Protein AF-A0A6N0HT43-F1 (afdb_monomer_lite)

Secondary structure (DSSP, 8-state):
--EEEEEEEE-SS---GGGSEEESSSSS-TTS-TTSEEESEEEEEEEEEEEEEEE-SSS-EEEEEEEEEEEEEEE-SS--TT---EEEEEEEEEEEEEETTTEEEEEEEEEE-SS--TTTSS-PPEEEEEEEE--

Organism: NCBI:txid2738883

InterPro domains:
  IPR005565 Haemolysin activator HlyB, C-terminal [PF03865] (12-97)
  IPR051544 Two-partner secretion system outer membrane transporter [PTHR34597] (12-135)

Structure (mmCIF, N/CA/C/O backbone):
data_AF-A0A6N0HT43-F1
#
_entry.id   AF-A0A6N0HT43-F1
#
loop_
_atom_site.group_PDB
_atom_site.id
_atom_site.type_symbol
_atom_site.label_atom_id
_atom_site.label_alt_id
_atom_site.label_comp_id
_atom_site.label_asym_id
_atom_site.label_entity_id
_atom_site.label_seq_id
_atom_site.pdbx_PDB_ins_code
_atom_site.Cartn_x
_atom_site.Cartn_y
_atom_site.Cartn_z
_atom_site.occupancy
_atom_site.B_iso_or_equiv
_atom_site.auth_seq_id
_atom_site.auth_comp_id
_atom_site.auth_asym_id
_atom_site.auth_atom_id
_atom_site.pdbx_PDB_model_num
ATOM 1 N N . MET A 1 1 ? 4.963 3.384 13.780 1.00 50.78 1 MET A N 1
ATOM 2 C CA . MET A 1 1 ? 6.324 3.222 13.221 1.00 50.78 1 MET A CA 1
ATOM 3 C C . MET A 1 1 ? 6.190 2.985 11.724 1.00 50.78 1 MET A C 1
ATOM 5 O O . MET A 1 1 ? 5.384 2.125 11.373 1.00 50.78 1 MET A O 1
ATOM 9 N N . PRO A 1 2 ? 6.890 3.752 10.870 1.00 55.81 2 PRO A N 1
ATOM 10 C CA . PRO A 1 2 ? 6.935 3.492 9.432 1.00 55.81 2 PRO A CA 1
ATOM 11 C C . PRO A 1 2 ? 7.608 2.140 9.159 1.00 55.81 2 PRO A C 1
ATOM 13 O O . PRO A 1 2 ? 8.489 1.724 9.914 1.00 55.81 2 PRO A O 1
ATOM 16 N N . LYS A 1 3 ? 7.165 1.439 8.114 1.00 64.38 3 LYS A N 1
ATOM 17 C CA . LYS A 1 3 ? 7.758 0.182 7.646 1.00 64.38 3 LYS A CA 1
ATOM 18 C C . LYS A 1 3 ? 8.360 0.393 6.261 1.00 64.38 3 LYS A C 1
ATOM 20 O O . LYS A 1 3 ? 7.730 1.004 5.402 1.00 64.38 3 LYS A O 1
ATOM 25 N N . THR A 1 4 ? 9.546 -0.163 6.043 1.00 64.44 4 THR A N 1
ATOM 26 C CA . THR A 1 4 ? 10.238 -0.129 4.750 1.00 64.44 4 THR A CA 1
ATOM 27 C C . THR A 1 4 ? 10.479 -1.559 4.292 1.00 64.44 4 THR A C 1
ATOM 29 O O . THR A 1 4 ? 11.065 -2.342 5.036 1.00 64.44 4 THR A O 1
ATOM 32 N N . ASN A 1 5 ? 10.021 -1.904 3.088 1.00 66.25 5 ASN A N 1
ATOM 33 C CA . ASN A 1 5 ? 10.229 -3.220 2.478 1.00 66.25 5 ASN A CA 1
ATOM 34 C C . ASN A 1 5 ? 11.068 -3.070 1.205 1.00 66.25 5 ASN A C 1
ATOM 36 O O . ASN A 1 5 ? 10.863 -2.133 0.432 1.00 66.25 5 ASN A O 1
ATOM 40 N N . PHE A 1 6 ? 11.992 -4.003 0.981 1.00 59.47 6 PHE A N 1
ATOM 41 C CA . PHE A 1 6 ? 12.927 -3.983 -0.142 1.00 59.47 6 PHE A CA 1
ATOM 42 C C . PHE A 1 6 ? 12.995 -5.361 -0.798 1.00 59.47 6 PHE A C 1
ATOM 44 O O . PHE A 1 6 ? 13.070 -6.371 -0.095 1.00 59.47 6 PHE A O 1
ATOM 51 N N . ARG A 1 7 ? 12.981 -5.407 -2.134 1.00 58.12 7 ARG A N 1
ATOM 52 C CA . ARG A 1 7 ? 13.179 -6.637 -2.910 1.00 58.12 7 ARG A CA 1
ATOM 53 C C . ARG A 1 7 ? 14.204 -6.380 -4.012 1.00 58.12 7 ARG A C 1
ATOM 55 O O . ARG A 1 7 ? 14.080 -5.417 -4.763 1.00 58.12 7 ARG A O 1
ATOM 62 N N . LYS A 1 8 ? 15.199 -7.262 -4.104 1.00 59.97 8 LYS A N 1
ATOM 63 C CA . LYS A 1 8 ? 16.231 -7.272 -5.146 1.00 59.97 8 LYS A CA 1
ATOM 64 C C . LYS A 1 8 ? 16.332 -8.685 -5.702 1.00 59.97 8 LYS A C 1
ATOM 66 O O . LYS A 1 8 ? 16.423 -9.617 -4.906 1.00 59.97 8 LYS A O 1
ATOM 71 N N . ASN A 1 9 ? 16.341 -8.828 -7.025 1.00 56.91 9 ASN A N 1
ATOM 72 C CA . ASN A 1 9 ? 16.740 -10.078 -7.666 1.00 56.91 9 ASN A CA 1
ATOM 73 C C . ASN A 1 9 ? 17.917 -9.846 -8.622 1.00 56.91 9 ASN A C 1
ATOM 75 O O . ASN A 1 9 ? 17.975 -8.825 -9.303 1.00 56.91 9 ASN A O 1
ATOM 79 N N . SER A 1 10 ? 18.883 -10.761 -8.605 1.00 47.91 10 SER A N 1
ATOM 80 C CA . SER A 1 10 ? 20.118 -10.700 -9.389 1.00 47.91 10 SER A CA 1
ATOM 81 C C . SER A 1 10 ? 20.678 -12.114 -9.491 1.00 47.91 10 SER A C 1
ATOM 83 O O . SER A 1 10 ? 21.570 -12.469 -8.719 1.00 47.91 10 SER A O 1
ATOM 85 N N . ASP A 1 11 ? 20.148 -12.918 -10.408 1.00 52.06 11 ASP A N 1
ATOM 86 C CA . ASP A 1 11 ? 20.687 -14.251 -10.671 1.00 52.06 11 ASP A CA 1
ATOM 87 C C . ASP A 1 11 ? 21.459 -14.300 -11.995 1.00 52.06 11 ASP A C 1
ATOM 89 O O . ASP A 1 11 ? 21.249 -13.494 -12.896 1.00 52.06 11 ASP A O 1
ATOM 93 N N . SER A 1 12 ? 22.422 -15.213 -12.083 1.00 46.22 12 SER A N 1
ATOM 94 C CA . SER A 1 12 ? 23.465 -15.237 -13.127 1.00 46.22 12 SER A CA 1
ATOM 95 C C . SER A 1 12 ? 23.233 -16.278 -14.232 1.00 46.22 12 SER A C 1
ATOM 97 O O . SER A 1 12 ? 24.106 -16.487 -15.078 1.00 46.22 12 SER A O 1
ATOM 99 N N . ARG A 1 13 ? 22.059 -16.918 -14.241 1.00 44.59 13 ARG A N 1
ATOM 100 C CA . ARG A 1 13 ? 21.600 -17.913 -15.225 1.00 44.59 13 ARG A CA 1
ATOM 101 C C . ARG A 1 13 ? 20.311 -17.412 -15.881 1.00 44.59 13 ARG A C 1
ATOM 103 O O . ARG A 1 13 ? 19.610 -16.638 -15.242 1.00 44.59 13 ARG A O 1
ATOM 110 N N . ASP A 1 14 ? 20.012 -17.851 -17.108 1.00 43.22 14 ASP A N 1
ATOM 111 C CA . ASP A 1 14 ? 18.692 -17.627 -17.725 1.00 43.22 14 ASP A CA 1
ATOM 112 C C . ASP A 1 14 ? 17.619 -18.109 -16.746 1.00 43.22 14 ASP A C 1
ATOM 114 O O . ASP A 1 14 ? 17.517 -19.305 -16.454 1.00 43.22 14 ASP A O 1
ATOM 118 N N . LEU A 1 15 ? 16.894 -17.153 -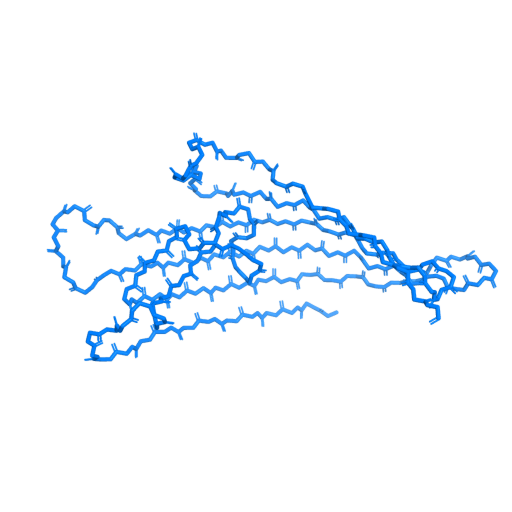16.170 1.00 45.06 15 LEU A N 1
ATOM 119 C CA . LEU A 1 15 ? 15.905 -17.412 -15.141 1.00 45.06 15 LEU A CA 1
ATOM 120 C C . L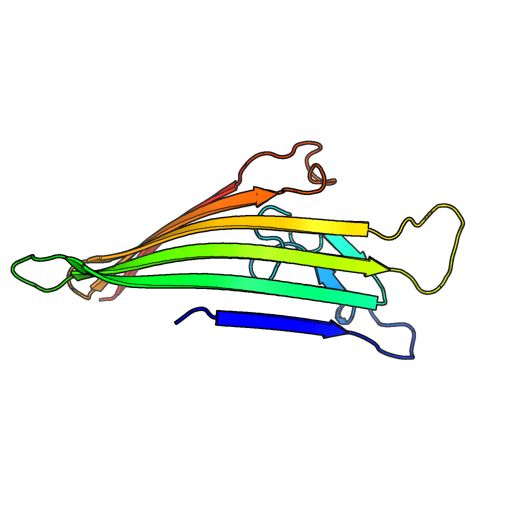EU A 1 15 ? 14.672 -18.025 -15.808 1.00 45.06 15 LEU A C 1
ATOM 122 O O . LEU A 1 15 ? 14.122 -17.476 -16.764 1.00 45.06 15 LEU A O 1
ATOM 126 N N . LEU A 1 16 ? 14.214 -19.172 -15.303 1.00 43.47 16 LEU A N 1
ATOM 127 C CA . LEU A 1 16 ? 12.904 -19.699 -15.688 1.00 43.47 16 LEU A CA 1
ATOM 128 C C . LEU A 1 16 ? 11.829 -18.700 -15.214 1.00 43.47 16 LEU A C 1
ATOM 130 O O . LEU A 1 16 ? 11.994 -18.055 -14.181 1.00 43.47 16 LEU A O 1
ATOM 134 N N . ALA A 1 17 ? 10.702 -18.600 -15.929 1.00 47.19 17 ALA A N 1
ATOM 135 C CA . ALA A 1 17 ? 9.614 -17.638 -15.667 1.00 47.19 17 ALA A CA 1
ATOM 136 C C . ALA A 1 17 ? 9.198 -17.410 -14.183 1.00 47.19 17 ALA A C 1
ATOM 138 O O . ALA A 1 17 ? 8.808 -16.287 -13.862 1.00 47.19 17 ALA A O 1
ATOM 139 N N . PRO A 1 18 ? 9.280 -18.390 -13.252 1.00 39.06 18 PRO A N 1
ATOM 140 C CA . PRO A 1 18 ? 8.988 -18.172 -11.827 1.00 39.06 18 PRO A CA 1
ATOM 141 C C . PRO A 1 18 ? 9.996 -17.293 -11.064 1.00 39.06 18 PRO A C 1
ATOM 143 O O . PRO A 1 18 ? 9.699 -16.855 -9.953 1.00 39.06 18 PRO A O 1
ATOM 146 N N . GLU A 1 19 ? 11.189 -17.066 -11.613 1.00 41.84 19 GLU A N 1
ATOM 147 C CA . GLU A 1 19 ? 12.286 -16.346 -10.953 1.00 41.84 19 GLU A CA 1
ATOM 148 C C . GLU A 1 19 ? 12.427 -14.901 -11.447 1.00 41.84 19 GLU A C 1
ATOM 150 O O . GLU A 1 19 ? 13.205 -14.126 -10.892 1.00 41.84 19 GLU A O 1
ATOM 155 N N . LEU A 1 20 ? 11.645 -14.499 -12.448 1.00 51.31 20 LEU A N 1
ATOM 156 C CA . LEU A 1 20 ? 11.665 -13.137 -12.965 1.00 51.31 20 LEU A CA 1
ATOM 157 C C . LEU A 1 20 ? 11.161 -12.138 -11.919 1.00 51.31 20 LEU A C 1
ATOM 159 O O . LEU A 1 20 ? 10.277 -12.418 -11.097 1.00 51.31 20 LEU A O 1
ATOM 163 N N . PHE A 1 21 ? 11.742 -10.940 -11.932 1.00 52.97 21 PHE A N 1
ATOM 164 C CA . PHE A 1 21 ? 11.282 -9.873 -11.061 1.00 52.97 21 PHE A CA 1
ATOM 165 C C . PHE A 1 21 ? 10.000 -9.276 -11.643 1.00 52.97 21 PHE A C 1
ATOM 167 O O . PHE A 1 21 ? 10.046 -8.529 -12.614 1.00 52.97 21 PHE A O 1
ATOM 174 N N . GLY A 1 22 ? 8.864 -9.620 -11.036 1.00 55.91 22 GLY A N 1
ATOM 175 C CA . GLY A 1 22 ? 7.570 -9.005 -11.318 1.00 55.91 22 GLY A CA 1
ATOM 176 C C . GLY A 1 22 ? 7.319 -7.787 -10.428 1.00 55.91 22 GLY A C 1
ATOM 177 O O . GLY A 1 22 ? 7.369 -7.901 -9.196 1.00 55.91 22 GLY A O 1
ATOM 178 N N . TYR A 1 23 ? 7.023 -6.643 -11.038 1.00 56.38 23 TYR A N 1
ATOM 179 C CA . TYR A 1 23 ? 6.467 -5.462 -10.379 1.00 56.38 23 TYR A CA 1
ATOM 180 C C . TYR A 1 23 ? 5.017 -5.265 -10.841 1.00 56.38 23 TYR A C 1
ATOM 182 O O . TYR A 1 23 ? 4.748 -5.300 -12.038 1.00 56.38 23 TYR A O 1
ATOM 190 N N . GLY A 1 24 ? 4.097 -5.082 -9.891 1.00 56.78 24 GLY A N 1
ATOM 191 C CA . GLY A 1 24 ? 2.650 -5.074 -10.112 1.00 56.78 24 GLY A CA 1
ATOM 192 C C . GLY A 1 24 ? 1.927 -6.077 -9.200 1.00 56.78 24 GLY A C 1
ATOM 193 O O . GLY A 1 24 ? 2.408 -7.197 -8.994 1.00 56.78 24 GLY A O 1
ATOM 194 N N . GLY A 1 25 ? 0.790 -5.681 -8.617 1.00 63.72 25 GLY A N 1
ATOM 195 C CA . GLY A 1 25 ? 0.001 -6.489 -7.672 1.00 63.72 25 GLY A CA 1
ATOM 196 C C . GLY A 1 25 ? 0.222 -6.169 -6.180 1.00 63.72 25 GLY A C 1
ATOM 197 O O . GLY A 1 25 ? 0.761 -5.131 -5.811 1.00 63.72 25 GLY A O 1
ATOM 198 N N . GLU A 1 26 ? -0.220 -7.058 -5.275 1.00 62.66 26 GLU A N 1
ATOM 199 C CA . GLU A 1 26 ? -0.346 -6.778 -3.822 1.00 62.66 26 GLU A CA 1
ATOM 200 C C . GLU A 1 26 ? 0.978 -6.378 -3.131 1.00 62.66 26 GLU A C 1
ATOM 202 O O . GLU A 1 26 ? 1.003 -5.583 -2.185 1.00 62.66 26 GLU A O 1
ATOM 207 N N . ALA A 1 27 ? 2.104 -6.925 -3.598 1.00 62.09 27 ALA A N 1
ATOM 208 C CA . ALA A 1 27 ? 3.405 -6.725 -2.967 1.00 62.09 27 ALA A CA 1
ATOM 209 C C . ALA A 1 27 ? 4.045 -5.368 -3.312 1.00 62.09 27 ALA A C 1
ATOM 211 O O . ALA A 1 27 ? 4.541 -4.691 -2.407 1.00 62.09 27 ALA A O 1
ATOM 212 N N . PHE A 1 28 ? 4.030 -4.972 -4.585 1.00 60.75 28 PHE A N 1
ATOM 213 C CA . PHE A 1 28 ? 4.598 -3.730 -5.124 1.00 60.75 28 PHE A CA 1
ATOM 214 C C . PHE A 1 28 ? 3.818 -3.360 -6.383 1.00 60.75 28 PHE A C 1
ATOM 216 O O . PHE A 1 28 ? 3.487 -4.261 -7.149 1.00 60.75 28 PHE A O 1
ATOM 223 N N . GLY A 1 29 ? 3.553 -2.074 -6.613 1.00 61.97 29 GLY A N 1
ATOM 224 C CA . GLY A 1 29 ? 2.763 -1.661 -7.767 1.00 61.97 29 GLY A CA 1
ATOM 225 C C . GLY A 1 29 ? 1.299 -2.070 -7.631 1.00 61.97 29 GLY A C 1
ATOM 226 O O . GLY A 1 29 ? 0.729 -2.619 -8.564 1.00 61.97 29 GLY A O 1
ATOM 227 N N . ARG A 1 30 ? 0.676 -1.821 -6.471 1.00 72.50 30 ARG A N 1
ATOM 228 C CA . ARG A 1 30 ? -0.729 -2.200 -6.203 1.00 72.50 30 ARG A CA 1
ATOM 229 C C . ARG A 1 30 ? -1.751 -1.510 -7.109 1.00 72.50 30 ARG A C 1
ATOM 231 O O . ARG A 1 30 ? -2.869 -1.993 -7.234 1.00 72.50 30 ARG A O 1
ATOM 238 N N . GLY A 1 31 ? -1.361 -0.399 -7.730 1.00 60.34 31 GLY A N 1
ATOM 239 C CA . GLY A 1 31 ? -2.130 0.259 -8.788 1.00 60.34 31 GLY A CA 1
ATOM 240 C C . GLY A 1 31 ? -2.000 -0.394 -10.171 1.00 60.34 31 GLY A C 1
ATOM 241 O O . GLY A 1 31 ? -2.712 0.021 -11.072 1.00 60.34 31 GLY A O 1
ATOM 242 N N . TYR A 1 32 ? -1.131 -1.396 -10.342 1.00 56.78 32 TYR A N 1
ATOM 243 C CA . TYR A 1 32 ? -0.860 -2.087 -11.610 1.00 56.78 32 TYR A CA 1
ATOM 244 C C . TYR A 1 32 ? -1.289 -3.558 -11.549 1.00 56.78 32 TYR A C 1
ATOM 246 O O . TYR A 1 32 ? -1.448 -4.119 -10.455 1.00 56.78 32 TYR A O 1
ATOM 254 N N . ASP A 1 33 ? -1.467 -4.196 -12.708 1.00 60.31 33 ASP A N 1
ATOM 255 C CA . ASP A 1 33 ? -1.768 -5.624 -12.760 1.00 60.31 33 ASP A CA 1
ATOM 256 C C . ASP A 1 33 ? -0.580 -6.480 -12.303 1.00 60.31 33 ASP A C 1
ATOM 258 O O . ASP A 1 33 ? 0.577 -6.055 -12.378 1.00 60.31 33 ASP A O 1
ATOM 262 N N . PRO A 1 34 ? -0.828 -7.690 -11.768 1.00 59.16 34 PRO A N 1
ATOM 263 C CA . PRO A 1 34 ? 0.249 -8.608 -11.428 1.00 59.16 34 PRO A CA 1
ATOM 264 C C . PRO A 1 34 ? 1.169 -8.838 -12.632 1.00 59.16 34 PRO A C 1
ATOM 266 O O . PRO A 1 34 ? 0.703 -9.255 -13.689 1.00 59.16 34 PRO A O 1
ATOM 269 N N . SER A 1 35 ? 2.474 -8.618 -12.440 1.00 56.81 35 SER A N 1
ATOM 270 C CA . SER A 1 35 ? 3.500 -8.757 -13.487 1.00 56.81 35 SER A CA 1
ATOM 271 C C . SER A 1 35 ? 3.414 -7.728 -14.626 1.00 56.81 35 SER A C 1
ATOM 273 O O . SER A 1 35 ? 3.805 -8.036 -15.747 1.00 56.81 35 SER A O 1
ATOM 275 N N . GLU A 1 36 ? 2.956 -6.505 -14.341 1.00 57.69 36 GLU A N 1
ATOM 276 C CA . GLU A 1 36 ? 2.980 -5.375 -15.285 1.00 57.69 36 GLU A CA 1
ATOM 277 C C . GLU A 1 36 ? 4.383 -5.101 -15.853 1.00 57.69 36 GLU A C 1
ATOM 279 O O . GLU A 1 36 ? 4.559 -4.888 -17.049 1.00 57.69 36 GLU A O 1
ATOM 284 N N . ALA A 1 37 ? 5.397 -5.139 -14.987 1.00 59.50 37 ALA A N 1
ATOM 285 C CA . ALA A 1 37 ? 6.801 -5.107 -15.373 1.00 59.50 37 ALA A CA 1
ATOM 286 C C . ALA A 1 37 ? 7.449 -6.440 -15.028 1.00 59.50 37 ALA A C 1
ATOM 288 O O . ALA A 1 37 ? 7.434 -6.857 -13.866 1.00 59.50 37 ALA A O 1
ATOM 289 N N . VAL A 1 38 ? 8.075 -7.066 -16.020 1.00 64.38 38 VAL A N 1
ATOM 290 C CA . VAL A 1 38 ? 8.843 -8.298 -15.855 1.00 64.38 38 VAL A CA 1
ATOM 291 C C . VAL A 1 38 ? 10.217 -8.097 -16.474 1.00 64.38 38 VAL A C 1
ATOM 293 O O . VAL A 1 38 ? 10.325 -7.676 -17.620 1.00 64.38 38 VAL A O 1
ATOM 296 N N . GLY A 1 39 ? 11.267 -8.397 -15.714 1.00 61.12 39 GLY A N 1
ATOM 297 C CA . GLY A 1 39 ? 12.639 -8.374 -16.213 1.00 61.12 39 GLY A CA 1
ATOM 298 C C . GLY A 1 39 ? 13.531 -9.393 -15.510 1.00 61.12 39 GLY A C 1
ATOM 299 O O . GLY A 1 39 ? 13.220 -9.860 -14.407 1.00 61.12 39 GLY A O 1
ATOM 300 N N . ASP A 1 40 ? 14.659 -9.707 -16.150 1.00 64.94 40 ASP A N 1
ATOM 301 C CA . ASP A 1 40 ? 15.706 -10.594 -15.616 1.00 64.94 40 ASP A CA 1
ATOM 302 C C . ASP A 1 40 ? 16.313 -10.032 -14.326 1.00 64.94 40 ASP A C 1
ATOM 304 O O . ASP A 1 40 ? 16.712 -10.755 -13.406 1.00 64.94 40 ASP A O 1
ATOM 308 N N . HIS A 1 41 ? 16.376 -8.704 -14.250 1.00 67.88 41 HIS A N 1
ATOM 309 C CA . HIS A 1 41 ? 16.866 -7.972 -13.104 1.00 67.88 41 HIS A CA 1
ATOM 310 C C . HIS A 1 41 ? 15.870 -6.897 -12.701 1.00 67.88 41 HIS A C 1
ATOM 312 O O . HIS A 1 41 ? 15.225 -6.249 -13.527 1.00 67.88 41 HIS A O 1
ATOM 318 N N . GLY A 1 42 ? 15.759 -6.693 -11.394 1.00 69.12 42 GLY A N 1
ATOM 319 C CA . GLY A 1 42 ? 14.863 -5.682 -10.881 1.00 69.12 42 GLY A CA 1
ATOM 320 C C . GLY A 1 42 ? 15.108 -5.338 -9.428 1.00 69.12 42 GLY A C 1
ATOM 321 O O . GLY A 1 42 ? 15.621 -6.129 -8.622 1.00 69.12 42 GLY A O 1
ATOM 322 N N . LEU A 1 43 ? 14.733 -4.109 -9.107 1.00 72.00 43 LEU A N 1
ATOM 323 C CA . LEU A 1 43 ? 14.794 -3.551 -7.773 1.00 72.00 43 LEU A CA 1
ATOM 324 C C . LEU A 1 43 ? 13.476 -2.863 -7.465 1.00 72.00 43 LEU A C 1
ATOM 326 O O . LEU A 1 43 ? 13.054 -2.025 -8.251 1.00 72.00 43 LEU A O 1
ATOM 330 N N . ALA A 1 44 ? 12.877 -3.141 -6.306 1.00 73.88 44 ALA A N 1
ATOM 331 C CA . ALA A 1 44 ? 11.786 -2.322 -5.788 1.00 73.88 44 ALA A CA 1
ATOM 332 C C . ALA A 1 44 ? 11.970 -1.964 -4.320 1.00 73.88 44 ALA A C 1
ATOM 334 O O . ALA A 1 44 ? 12.467 -2.745 -3.499 1.00 73.88 44 ALA A O 1
ATOM 335 N N . ALA A 1 45 ? 11.501 -0.766 -4.000 1.00 73.12 45 ALA A N 1
ATOM 336 C CA . ALA A 1 45 ? 11.424 -0.235 -2.659 1.00 73.12 45 ALA A CA 1
ATOM 337 C C . ALA A 1 45 ? 9.993 0.224 -2.382 1.00 73.12 45 ALA A C 1
ATOM 339 O O . ALA A 1 45 ? 9.337 0.812 -3.238 1.00 73.12 45 ALA A O 1
ATOM 340 N N . LYS A 1 46 ? 9.526 -0.031 -1.159 1.00 79.69 46 LYS A N 1
ATOM 341 C CA . LYS A 1 46 ? 8.232 0.440 -0.668 1.00 79.69 46 LYS A CA 1
ATOM 342 C C . LYS A 1 46 ? 8.394 1.082 0.694 1.00 79.69 46 LYS A C 1
ATOM 344 O O . LYS A 1 46 ? 8.973 0.482 1.605 1.00 79.69 46 LYS A O 1
ATOM 349 N N . LEU A 1 47 ? 7.821 2.268 0.832 1.00 81.69 47 LEU A N 1
ATOM 350 C CA . LEU A 1 47 ? 7.683 2.974 2.091 1.00 81.69 47 LEU A CA 1
ATOM 351 C C . LEU A 1 47 ? 6.210 2.969 2.496 1.00 81.69 47 LEU A C 1
ATOM 353 O O . LEU A 1 47 ? 5.353 3.407 1.735 1.00 81.69 47 LEU A O 1
ATOM 357 N N . GLU A 1 48 ? 5.921 2.492 3.703 1.00 86.00 48 GLU A N 1
ATOM 358 C CA . GLU A 1 48 ? 4.573 2.464 4.266 1.00 86.00 48 GLU A CA 1
ATOM 359 C C . GLU A 1 48 ? 4.545 3.220 5.595 1.00 86.00 48 GLU A C 1
ATOM 361 O O . GLU A 1 48 ? 5.288 2.918 6.538 1.00 86.00 48 GLU A O 1
ATOM 366 N N . LEU A 1 49 ? 3.644 4.191 5.689 1.00 88.44 49 LEU A N 1
ATOM 367 C CA . LEU A 1 49 ? 3.313 4.869 6.928 1.00 88.44 49 LEU A CA 1
ATOM 368 C C . LEU A 1 49 ? 2.004 4.310 7.471 1.00 88.44 49 LEU A C 1
ATOM 370 O O . LEU A 1 49 ? 1.012 4.212 6.755 1.00 88.44 49 LEU A O 1
ATOM 374 N N . ARG A 1 50 ? 1.995 3.986 8.764 1.00 91.94 50 ARG A N 1
ATOM 375 C CA . ARG A 1 50 ? 0.835 3.401 9.431 1.00 91.94 50 ARG A CA 1
ATOM 376 C C . ARG A 1 50 ? 0.561 4.064 10.769 1.00 91.94 50 ARG A C 1
ATOM 378 O O . ARG A 1 50 ? 1.452 4.154 11.620 1.00 91.94 50 ARG A O 1
ATOM 385 N N . TYR A 1 51 ? -0.692 4.448 10.957 1.00 91.19 51 TYR A N 1
ATOM 386 C CA . TYR A 1 51 ? -1.242 4.990 12.186 1.00 91.19 51 TYR A CA 1
ATOM 387 C C . TYR A 1 51 ? -2.370 4.086 12.682 1.00 91.19 51 TYR A C 1
ATOM 389 O O . TYR A 1 51 ? -3.357 3.874 11.983 1.00 91.19 51 TYR A O 1
ATOM 397 N N . SER A 1 52 ? -2.215 3.548 13.888 1.00 92.38 52 SER A N 1
ATOM 398 C CA . SER A 1 52 ? -3.202 2.675 14.524 1.00 92.38 52 SER A CA 1
ATOM 399 C C . SER A 1 52 ? -3.651 3.301 15.832 1.00 92.38 52 SER A C 1
ATOM 401 O O . SER A 1 52 ? -2.814 3.746 16.617 1.00 92.38 52 SER A O 1
ATOM 403 N N . ASN A 1 53 ? -4.958 3.332 16.061 1.00 91.75 53 ASN A N 1
ATOM 404 C CA . ASN A 1 53 ? -5.552 3.854 17.286 1.00 91.75 53 ASN A CA 1
ATOM 405 C C . ASN A 1 53 ? -6.915 3.173 17.521 1.00 91.75 53 ASN A C 1
ATOM 407 O O . ASN A 1 53 ? -7.333 2.318 16.738 1.00 91.75 53 ASN A O 1
ATOM 411 N N . HIS A 1 54 ? -7.599 3.515 18.606 1.00 90.94 54 HIS A N 1
ATOM 412 C CA . HIS A 1 54 ? -8.904 2.975 18.961 1.00 90.94 54 HIS A CA 1
ATOM 413 C C . HIS A 1 54 ? -9.969 4.066 18.894 1.00 90.94 54 HIS A C 1
ATOM 415 O O . HIS A 1 54 ? -9.731 5.208 19.288 1.00 90.94 54 HIS A O 1
ATOM 421 N N . LEU A 1 55 ? -11.152 3.718 18.392 1.00 85.69 55 LEU A N 1
ATOM 422 C CA . LEU A 1 55 ? -12.310 4.601 18.454 1.00 85.69 55 LEU A CA 1
ATOM 423 C C . LEU A 1 55 ? -12.860 4.626 19.892 1.00 85.69 55 LEU A C 1
ATOM 425 O O . LEU A 1 55 ? -12.927 3.566 20.527 1.00 85.69 55 LEU A O 1
ATOM 429 N N . PRO A 1 56 ? -13.261 5.802 20.411 1.00 80.19 56 PRO A N 1
ATOM 430 C CA . PRO A 1 56 ? -13.711 5.977 21.792 1.00 80.19 56 PRO A CA 1
ATOM 431 C C . PRO A 1 56 ? -15.171 5.523 21.983 1.00 80.19 56 PRO A C 1
ATOM 433 O O . PRO A 1 56 ? -16.034 6.301 22.380 1.00 80.19 56 PRO A O 1
ATOM 436 N N . PHE A 1 57 ? -15.462 4.259 21.676 1.00 81.38 57 PHE A N 1
ATOM 437 C CA . PHE A 1 57 ? -16.760 3.629 21.929 1.00 81.38 57 PHE A CA 1
ATOM 438 C C . PHE A 1 57 ? -16.749 2.820 23.235 1.00 81.38 57 PHE A C 1
ATOM 440 O O . PHE A 1 57 ? -15.698 2.600 23.834 1.00 81.38 57 PHE A O 1
ATOM 447 N N . SER A 1 58 ? -17.924 2.340 23.664 1.00 78.88 58 SER A N 1
ATOM 448 C CA . SER A 1 58 ? -18.080 1.475 24.849 1.00 78.88 58 SER A CA 1
ATOM 449 C C . SER A 1 58 ? -17.213 0.212 24.795 1.00 78.88 58 SER A C 1
ATOM 451 O O . SER A 1 58 ? -16.788 -0.297 25.828 1.00 78.88 58 SER A O 1
ATOM 453 N N . THR A 1 59 ? -16.911 -0.276 23.592 1.00 81.31 59 THR A N 1
ATOM 454 C CA . THR A 1 59 ? -15.870 -1.274 23.335 1.00 81.31 59 THR A CA 1
ATOM 455 C C . THR A 1 59 ? -14.805 -0.638 22.440 1.00 81.31 59 THR A C 1
ATOM 457 O O . THR A 1 59 ? -15.164 -0.158 21.362 1.00 81.31 59 THR A O 1
ATOM 460 N N . PRO A 1 60 ? -13.516 -0.630 22.829 1.00 82.94 60 PRO A N 1
ATOM 461 C CA . PRO A 1 60 ? -12.454 -0.054 22.009 1.00 82.94 60 PRO A CA 1
ATOM 462 C C . PRO A 1 60 ? -12.359 -0.777 20.662 1.00 82.94 60 PRO A C 1
ATOM 464 O O . PRO A 1 60 ? -11.985 -1.947 20.598 1.00 82.94 60 PRO A O 1
ATOM 467 N N . GLN A 1 61 ? -12.690 -0.082 19.575 1.00 88.62 61 GLN A N 1
ATOM 468 C CA . GLN A 1 61 ? -12.612 -0.634 18.222 1.00 88.62 61 GLN A CA 1
ATOM 469 C C . GLN A 1 61 ? -11.313 -0.166 17.565 1.00 88.62 61 GLN A C 1
ATOM 471 O O . GLN A 1 61 ? -11.150 1.041 17.360 1.00 88.62 61 GLN A O 1
ATOM 476 N N . PRO A 1 62 ? -10.357 -1.066 17.271 1.00 90.88 62 PRO A N 1
ATOM 477 C CA . PRO A 1 62 ? -9.134 -0.665 16.605 1.00 90.88 62 PRO A CA 1
ATOM 478 C C . PRO A 1 62 ? -9.420 -0.220 15.171 1.00 90.88 62 PRO A C 1
ATOM 480 O O . PRO A 1 62 ? -10.156 -0.869 14.424 1.00 90.88 62 PRO A O 1
ATOM 483 N N . TYR A 1 63 ? -8.769 0.866 14.779 1.00 92.81 63 TYR A N 1
ATOM 484 C CA . TYR A 1 63 ? -8.664 1.300 13.399 1.00 92.81 63 TYR A CA 1
ATOM 485 C C . TYR A 1 63 ? -7.201 1.505 13.027 1.00 92.81 63 TYR A C 1
ATOM 487 O O . TYR A 1 63 ? -6.334 1.746 13.869 1.00 92.81 63 TYR A O 1
ATOM 495 N N . THR A 1 64 ? -6.902 1.361 11.745 1.00 93.81 64 THR A N 1
ATOM 496 C CA . THR A 1 64 ? -5.571 1.578 11.194 1.00 93.81 64 THR A CA 1
ATOM 497 C C . THR A 1 64 ? -5.691 2.309 9.875 1.00 93.81 64 THR A C 1
ATOM 499 O O . THR A 1 64 ? -6.228 1.770 8.912 1.00 93.81 64 THR A O 1
ATOM 502 N N . LEU A 1 65 ? -5.167 3.525 9.843 1.00 92.44 65 LEU A N 1
ATOM 503 C CA . LEU A 1 65 ? -4.957 4.287 8.627 1.00 92.44 65 LEU A CA 1
ATOM 504 C C . LEU A 1 65 ? -3.530 4.029 8.146 1.00 92.44 65 LEU A C 1
ATOM 506 O O . LEU A 1 65 ? -2.589 4.043 8.943 1.00 92.44 65 LEU A O 1
ATOM 510 N N . TYR A 1 66 ? -3.356 3.786 6.858 1.00 90.88 66 TYR A N 1
ATOM 511 C CA . TYR A 1 66 ? -2.041 3.623 6.261 1.00 90.88 66 TYR A CA 1
ATOM 512 C C . TYR A 1 66 ? -1.977 4.286 4.894 1.00 90.88 66 TYR A C 1
ATOM 514 O O . TYR A 1 66 ? -2.980 4.431 4.203 1.00 90.88 66 TYR A O 1
ATOM 522 N N . GLY A 1 67 ? -0.779 4.707 4.525 1.00 89.81 67 GLY A N 1
ATOM 523 C CA . GLY A 1 67 ? -0.457 5.204 3.200 1.00 89.81 67 GLY A CA 1
ATOM 524 C C . GLY A 1 67 ? 0.883 4.635 2.780 1.00 89.81 67 GLY A C 1
ATOM 525 O O . GLY A 1 67 ? 1.747 4.389 3.626 1.00 89.81 67 GLY A O 1
ATOM 526 N N . TYR A 1 68 ? 1.052 4.390 1.492 1.00 84.94 68 TYR A N 1
ATOM 527 C CA . TYR A 1 68 ? 2.280 3.836 0.956 1.00 84.94 68 TYR A CA 1
ATOM 528 C C . TYR A 1 68 ? 2.652 4.485 -0.365 1.00 84.94 68 TYR A C 1
ATOM 530 O O . TYR A 1 68 ? 1.803 4.965 -1.111 1.00 84.94 68 TYR A O 1
ATOM 538 N N . VAL A 1 69 ? 3.949 4.463 -0.630 1.00 84.69 69 VAL A N 1
ATOM 539 C CA . VAL A 1 69 ? 4.536 4.770 -1.927 1.00 84.69 69 VAL A CA 1
ATOM 540 C C . VAL A 1 69 ? 5.526 3.663 -2.245 1.00 84.69 69 VAL A C 1
ATOM 542 O O . VAL A 1 69 ? 6.271 3.214 -1.367 1.00 84.69 69 VAL A O 1
ATOM 545 N N . ASP A 1 70 ? 5.527 3.193 -3.480 1.00 82.19 70 ASP A N 1
ATOM 546 C CA . 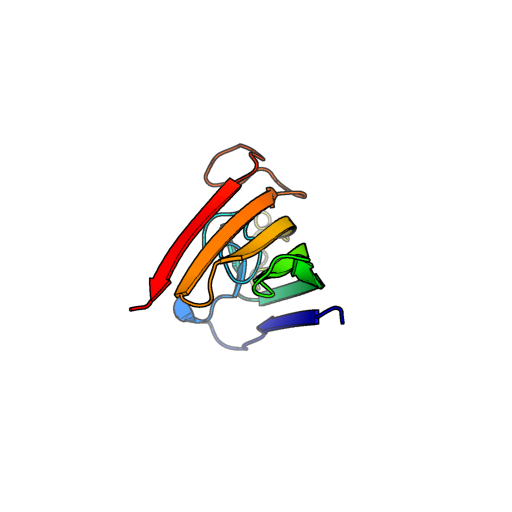ASP A 1 70 ? 6.501 2.225 -3.951 1.00 82.19 70 ASP A CA 1
ATOM 547 C C . ASP A 1 70 ? 6.988 2.559 -5.350 1.00 82.19 70 ASP A C 1
ATOM 549 O O . ASP A 1 70 ? 6.287 3.177 -6.144 1.00 82.19 70 ASP A O 1
ATOM 553 N N . ALA A 1 71 ? 8.229 2.174 -5.612 1.00 79.44 71 ALA A N 1
ATOM 554 C CA . ALA A 1 71 ? 8.874 2.336 -6.897 1.00 79.44 71 ALA A CA 1
ATOM 555 C C . ALA A 1 71 ? 9.690 1.087 -7.205 1.00 79.44 71 ALA A C 1
ATOM 557 O O . ALA A 1 71 ? 10.303 0.493 -6.310 1.00 79.44 71 ALA A O 1
ATOM 558 N N . GLY A 1 72 ? 9.702 0.702 -8.471 1.00 76.56 72 GLY A N 1
ATOM 559 C CA . GLY A 1 72 ? 10.460 -0.407 -9.005 1.00 76.56 72 GLY A CA 1
ATOM 560 C C . GLY A 1 72 ? 11.110 -0.044 -10.329 1.00 76.56 72 GLY A C 1
ATOM 561 O O . GLY A 1 72 ? 10.559 0.717 -11.115 1.00 76.56 72 GLY A O 1
ATOM 562 N N . ARG A 1 73 ? 12.292 -0.595 -10.577 1.00 74.81 73 ARG A N 1
ATOM 563 C CA . ARG A 1 73 ? 12.957 -0.546 -11.876 1.00 74.81 73 ARG A CA 1
ATOM 564 C C . ARG A 1 73 ? 13.257 -1.966 -12.306 1.00 74.81 73 ARG A C 1
ATOM 566 O O . ARG A 1 73 ? 13.813 -2.726 -11.510 1.00 74.81 73 ARG A O 1
ATOM 573 N N . VAL A 1 74 ? 12.901 -2.294 -13.538 1.00 73.81 74 VAL A N 1
ATOM 574 C CA . VAL A 1 74 ? 13.238 -3.560 -14.191 1.00 73.81 74 VAL A CA 1
ATOM 575 C C . VAL A 1 74 ? 14.090 -3.291 -15.418 1.00 73.81 74 VAL A C 1
ATOM 577 O O . VAL A 1 74 ? 13.911 -2.275 -16.086 1.00 73.81 74 VAL A O 1
ATOM 580 N N . TRP A 1 75 ? 15.036 -4.186 -15.681 1.00 71.50 75 TRP A N 1
ATOM 581 C CA . TRP A 1 75 ? 15.894 -4.130 -16.859 1.00 71.50 75 TRP A CA 1
ATOM 582 C C . TRP A 1 75 ? 16.249 -5.546 -17.327 1.00 71.50 75 TRP A C 1
ATOM 584 O O . TRP A 1 75 ? 16.269 -6.494 -16.531 1.00 71.50 75 TRP A O 1
ATOM 594 N N . GLN A 1 76 ? 16.506 -5.690 -18.626 1.00 66.44 76 GLN A N 1
ATOM 595 C CA . GLN A 1 76 ? 16.906 -6.948 -19.265 1.00 66.44 76 GLN A CA 1
ATOM 596 C C . GLN A 1 76 ? 18.418 -6.967 -19.515 1.00 66.44 76 GLN A C 1
ATOM 598 O O . GLN A 1 76 ? 19.060 -5.920 -19.590 1.00 66.44 76 GLN A O 1
ATOM 603 N N . ARG A 1 77 ? 19.019 -8.161 -19.619 1.00 60.31 77 ARG A N 1
ATOM 604 C CA . ARG A 1 77 ? 20.474 -8.290 -19.822 1.00 60.31 77 ARG A CA 1
ATOM 605 C C . ARG A 1 77 ? 20.903 -8.156 -21.289 1.00 60.31 77 ARG A C 1
ATOM 607 O O . ARG A 1 77 ? 22.034 -7.748 -21.544 1.00 60.31 77 ARG A O 1
ATOM 614 N N . ASN A 1 78 ? 20.032 -8.506 -22.236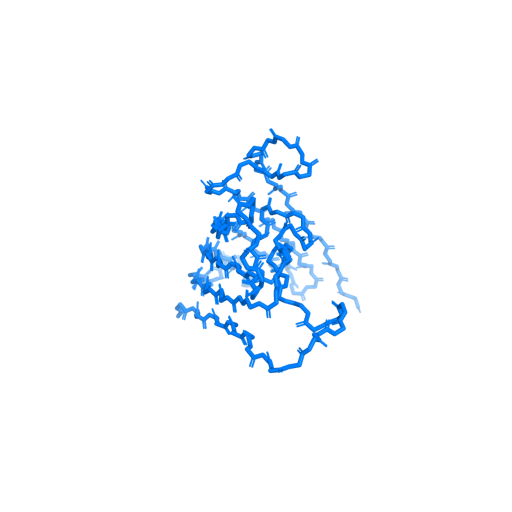 1.00 54.19 78 ASN A N 1
ATOM 615 C CA . ASN A 1 78 ? 20.299 -8.351 -23.665 1.00 54.19 78 ASN A CA 1
ATOM 616 C C . ASN A 1 78 ? 19.690 -7.038 -24.164 1.00 54.19 78 ASN A C 1
ATOM 618 O O . ASN A 1 78 ? 18.487 -6.951 -24.384 1.00 54.19 78 ASN A O 1
ATOM 622 N N . GLU A 1 79 ? 20.542 -6.033 -24.358 1.00 50.31 79 GLU A N 1
ATOM 623 C CA . GLU A 1 79 ? 20.194 -4.754 -24.980 1.00 50.31 79 GLU A CA 1
ATOM 624 C C . GLU A 1 79 ? 19.851 -4.972 -26.464 1.00 50.31 79 GLU A C 1
ATOM 626 O O . GLU A 1 79 ? 20.690 -4.829 -27.357 1.00 50.31 79 GLU A O 1
ATOM 631 N N . THR A 1 80 ? 18.604 -5.334 -26.756 1.00 48.81 80 THR A N 1
ATOM 632 C CA . THR A 1 80 ? 18.029 -4.995 -28.060 1.00 48.81 80 THR A CA 1
ATOM 633 C C . THR A 1 80 ? 17.672 -3.504 -27.990 1.00 48.81 80 THR A C 1
ATOM 635 O O . THR A 1 80 ? 17.134 -3.091 -26.965 1.00 48.81 80 THR A O 1
ATOM 638 N N . PRO A 1 81 ? 17.916 -2.667 -29.020 1.00 48.62 81 PRO A N 1
ATOM 639 C CA . PRO A 1 81 ? 17.682 -1.209 -28.970 1.00 48.62 81 PRO A CA 1
ATOM 640 C C . PRO A 1 81 ? 16.233 -0.743 -28.700 1.00 48.62 81 PRO A C 1
ATOM 642 O O . PRO A 1 81 ? 15.936 0.433 -28.881 1.00 48.62 81 PRO A O 1
ATOM 645 N N . LEU A 1 82 ? 15.327 -1.663 -28.364 1.00 48.50 82 LEU A N 1
ATOM 646 C CA . LEU A 1 82 ? 13.894 -1.467 -28.156 1.00 48.50 82 LEU A CA 1
ATOM 647 C C . LEU A 1 82 ? 13.452 -1.695 -26.699 1.00 48.50 82 LEU A C 1
ATOM 649 O O . LEU A 1 82 ? 12.310 -1.375 -26.385 1.00 48.50 82 LEU A O 1
ATOM 653 N N . ASP A 1 83 ? 14.309 -2.238 -25.829 1.00 50.34 83 ASP A N 1
ATOM 654 C CA . ASP A 1 83 ? 13.959 -2.529 -24.433 1.00 50.34 83 ASP A CA 1
ATOM 655 C C . ASP A 1 83 ? 14.442 -1.396 -23.516 1.00 50.34 83 ASP A C 1
ATOM 657 O O . ASP A 1 83 ? 15.546 -1.430 -22.974 1.00 50.34 83 ASP A O 1
ATOM 661 N N . ASP A 1 84 ? 13.613 -0.359 -23.380 1.00 55.53 84 ASP A N 1
ATOM 662 C CA . ASP A 1 84 ? 13.849 0.751 -22.455 1.00 55.53 84 ASP A CA 1
ATOM 663 C C . ASP A 1 84 ? 13.707 0.289 -20.993 1.00 55.53 84 ASP A C 1
ATOM 665 O O . ASP A 1 84 ? 12.730 -0.361 -20.599 1.00 55.53 84 ASP A O 1
ATOM 669 N N . ASP A 1 85 ? 14.673 0.683 -20.159 1.00 62.81 85 ASP A N 1
ATOM 670 C CA . ASP A 1 85 ? 14.626 0.518 -18.706 1.00 62.81 85 ASP A CA 1
ATOM 671 C C . ASP A 1 85 ? 13.299 1.048 -18.147 1.00 62.81 85 ASP A C 1
ATOM 673 O O . ASP A 1 85 ? 13.056 2.257 -18.090 1.00 62.81 85 ASP A O 1
ATOM 677 N N . THR A 1 86 ? 12.439 0.149 -17.674 1.00 66.62 86 THR A N 1
ATOM 678 C CA . THR A 1 86 ? 11.092 0.526 -17.243 1.00 66.62 86 THR A CA 1
ATOM 679 C C . THR A 1 86 ? 11.088 0.815 -15.745 1.00 66.62 86 THR A C 1
ATOM 681 O O . THR A 1 86 ? 11.364 -0.057 -14.913 1.00 66.62 86 THR A O 1
ATOM 684 N N . THR A 1 87 ? 10.788 2.067 -15.385 1.00 69.12 87 THR A N 1
ATOM 685 C CA . THR A 1 87 ? 10.633 2.501 -13.990 1.00 69.12 87 THR A CA 1
ATOM 686 C C . THR A 1 87 ? 9.160 2.693 -13.674 1.00 69.12 87 THR A C 1
ATOM 688 O O . THR A 1 87 ? 8.510 3.575 -14.222 1.00 69.12 87 THR A O 1
ATOM 691 N N . ILE A 1 88 ? 8.635 1.906 -12.743 1.00 72.06 88 ILE A N 1
ATOM 692 C CA . ILE A 1 88 ? 7.232 1.949 -12.351 1.00 72.06 88 ILE A CA 1
ATOM 693 C C . ILE A 1 88 ? 7.115 2.428 -10.905 1.00 72.06 88 ILE A C 1
ATOM 695 O O . ILE A 1 88 ? 7.881 2.024 -10.039 1.00 72.06 88 ILE A O 1
ATOM 699 N N . THR A 1 89 ? 6.179 3.332 -10.642 1.00 75.81 89 THR A N 1
ATOM 700 C CA . THR A 1 89 ? 5.914 3.935 -9.336 1.00 75.81 89 THR A CA 1
ATOM 701 C C . THR A 1 89 ? 4.419 3.909 -9.072 1.00 75.81 89 THR A C 1
ATOM 703 O O . THR A 1 89 ? 3.619 4.206 -9.967 1.00 75.81 89 THR A O 1
ATOM 706 N N . SER A 1 90 ? 4.038 3.591 -7.839 1.00 77.75 90 SER A N 1
ATOM 707 C CA . SER A 1 90 ? 2.660 3.649 -7.365 1.00 77.75 90 SER A CA 1
ATOM 708 C C . SER A 1 90 ? 2.574 4.271 -5.975 1.00 77.75 90 SER A C 1
ATOM 710 O O . SER A 1 90 ? 3.540 4.289 -5.206 1.00 77.75 90 SER A O 1
ATOM 712 N N . ALA A 1 91 ? 1.398 4.783 -5.638 1.00 84.50 91 ALA A N 1
ATOM 713 C CA . ALA A 1 91 ? 1.064 5.156 -4.275 1.00 84.50 91 ALA A CA 1
ATOM 714 C C . ALA A 1 91 ? -0.327 4.664 -3.921 1.00 84.50 91 ALA A C 1
ATOM 716 O O . ALA A 1 91 ? -1.161 4.425 -4.787 1.00 84.50 91 ALA A O 1
ATOM 717 N N . GLY A 1 92 ? -0.605 4.562 -2.632 1.00 86.38 92 GLY A N 1
ATOM 718 C CA . GLY A 1 92 ? -1.949 4.271 -2.184 1.00 86.38 92 GLY A CA 1
ATOM 719 C C . GLY A 1 92 ? -2.195 4.670 -0.747 1.00 86.38 92 GLY A C 1
ATOM 720 O O . GLY A 1 92 ? -1.287 4.992 0.022 1.00 86.38 92 GLY A O 1
ATOM 721 N N . LEU A 1 93 ? -3.468 4.645 -0.391 1.00 89.19 93 LEU A N 1
ATOM 722 C CA . LEU A 1 93 ? -3.970 4.913 0.941 1.00 89.19 93 LEU A CA 1
ATOM 723 C C . LEU A 1 93 ? -4.990 3.848 1.313 1.00 89.19 93 LEU A C 1
ATOM 725 O O . LEU A 1 93 ? -5.742 3.372 0.472 1.00 89.19 93 LEU A O 1
ATOM 729 N N . GLY A 1 94 ? -5.057 3.492 2.585 1.00 90.38 94 GLY A N 1
ATOM 730 C CA . GLY A 1 94 ? -6.038 2.535 3.049 1.00 90.38 94 GLY A CA 1
ATOM 731 C C . GLY A 1 94 ? -6.433 2.733 4.496 1.00 90.38 94 GLY A C 1
ATOM 732 O O . GLY A 1 94 ? -5.699 3.275 5.323 1.00 90.38 94 GLY A O 1
ATOM 733 N N . LEU A 1 95 ? -7.633 2.263 4.797 1.00 91.75 95 LEU A N 1
ATOM 734 C CA . LEU A 1 95 ? -8.232 2.265 6.117 1.00 91.75 95 LEU A CA 1
ATOM 735 C C . LEU A 1 95 ? -8.668 0.844 6.451 1.00 91.75 95 LEU A C 1
ATOM 737 O O . LEU A 1 95 ? -9.348 0.188 5.667 1.00 91.75 95 LEU A O 1
ATOM 741 N N . ARG A 1 96 ? -8.300 0.374 7.640 1.00 92.75 96 ARG A N 1
ATOM 742 C CA . ARG A 1 96 ? -8.753 -0.894 8.208 1.00 92.75 96 ARG A CA 1
ATOM 743 C C . ARG A 1 96 ? -9.474 -0.637 9.522 1.00 92.75 96 ARG A C 1
ATOM 745 O O . ARG A 1 96 ? -8.956 0.067 10.383 1.00 92.75 96 ARG A O 1
ATOM 752 N N . LEU A 1 97 ? -10.645 -1.234 9.674 1.00 91.94 97 LEU A N 1
ATOM 753 C CA . LEU A 1 97 ? -11.515 -1.137 10.838 1.00 91.94 97 LEU A CA 1
ATOM 754 C C . LEU A 1 97 ? -11.786 -2.541 11.369 1.00 91.94 97 LEU A C 1
ATOM 756 O O . LEU A 1 97 ? -12.079 -3.452 10.594 1.00 91.94 97 LEU A O 1
ATOM 760 N N . SER A 1 98 ? -11.733 -2.707 12.686 1.00 90.25 98 SER A N 1
ATOM 761 C CA . SER A 1 98 ? -12.147 -3.940 13.353 1.00 90.25 98 SER A CA 1
ATOM 762 C C . SER A 1 98 ? -13.296 -3.626 14.303 1.00 90.25 98 SER A C 1
ATOM 764 O O . SER A 1 98 ? -13.120 -2.995 15.345 1.00 90.25 98 SER A O 1
ATOM 766 N N . LEU A 1 99 ? -14.492 -4.056 13.916 1.00 86.81 99 LEU A N 1
ATOM 767 C CA . LEU A 1 99 ? -15.735 -3.813 14.628 1.00 86.81 99 LEU A CA 1
ATOM 768 C C . LEU A 1 99 ? -16.043 -4.993 15.547 1.00 86.81 99 LEU A C 1
ATOM 770 O O . LEU A 1 99 ? -16.028 -6.157 15.136 1.00 86.81 99 LEU A O 1
ATOM 774 N N . 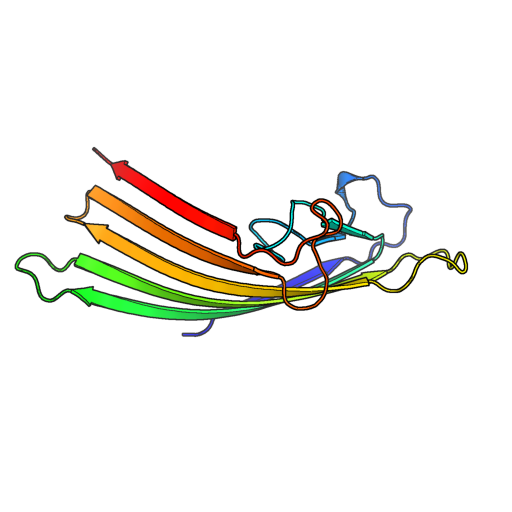PHE A 1 100 ? -16.319 -4.665 16.807 1.00 82.56 100 PHE A N 1
ATOM 775 C CA . PHE A 1 100 ? -16.761 -5.596 17.850 1.00 82.56 100 PHE A CA 1
ATOM 776 C C . PHE A 1 100 ? -15.828 -6.808 18.101 1.00 82.56 100 PHE A C 1
ATOM 778 O O . PHE A 1 100 ? -16.161 -7.707 18.855 1.00 82.56 100 PHE A O 1
ATOM 785 N N . GLY A 1 101 ? -14.621 -6.832 17.525 1.00 79.56 101 GLY A N 1
ATOM 786 C CA . GLY A 1 101 ? -13.643 -7.918 17.701 1.00 79.56 101 GLY A CA 1
ATOM 787 C C . GLY A 1 101 ? -13.862 -9.150 16.813 1.00 79.56 101 GLY A C 1
ATOM 788 O O . GLY A 1 101 ? -13.031 -10.052 16.821 1.00 79.56 101 GLY A O 1
ATOM 789 N N . HIS A 1 102 ? -14.926 -9.174 16.009 1.00 86.44 102 HIS A N 1
ATOM 790 C CA . HIS A 1 102 ? -15.282 -10.299 15.130 1.00 86.44 102 HIS A CA 1
ATOM 791 C C . HIS A 1 102 ? -15.529 -9.891 13.675 1.00 86.44 102 HIS A C 1
ATOM 793 O O . HIS A 1 102 ? -15.507 -10.747 12.797 1.00 86.44 102 HIS A O 1
ATOM 799 N N . VAL A 1 103 ? -15.703 -8.601 13.382 1.00 89.81 103 VAL A N 1
ATOM 800 C CA . VAL A 1 103 ? -15.858 -8.102 12.011 1.00 89.81 103 VAL A CA 1
ATOM 801 C C . VAL A 1 103 ? -14.656 -7.239 11.667 1.00 89.81 103 VAL A C 1
ATOM 803 O O . VAL A 1 103 ? -14.256 -6.381 12.449 1.00 89.81 103 VAL A O 1
ATOM 806 N N . SER A 1 104 ? -14.067 -7.448 10.495 1.00 90.88 104 SER A N 1
ATOM 807 C CA . SER A 1 104 ? -13.022 -6.578 9.957 1.00 90.88 104 SER A CA 1
ATOM 808 C C . SER A 1 104 ? -13.415 -6.086 8.574 1.00 90.88 104 SER A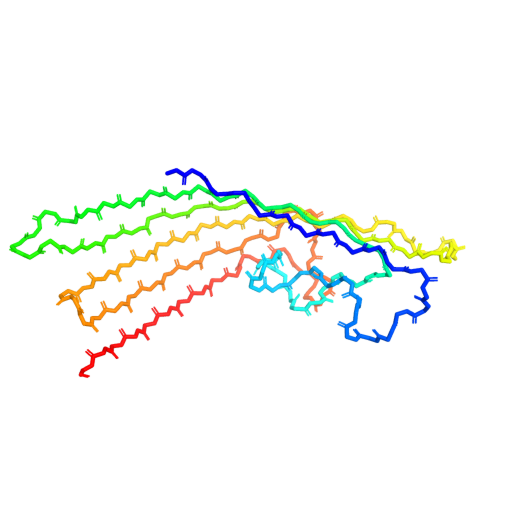 C 1
ATOM 810 O O . SER A 1 104 ? -13.807 -6.879 7.720 1.00 90.88 104 SER A O 1
ATOM 812 N N . ALA A 1 105 ? -13.287 -4.780 8.373 1.00 91.81 105 ALA A N 1
ATOM 813 C CA . ALA A 1 105 ? -13.508 -4.100 7.109 1.00 91.81 105 ALA A CA 1
ATOM 814 C C . ALA A 1 105 ? -12.221 -3.377 6.702 1.00 91.81 105 ALA A C 1
ATOM 816 O O . ALA A 1 105 ? -11.528 -2.802 7.544 1.00 91.81 105 ALA A O 1
ATOM 817 N N . ALA A 1 106 ? -11.888 -3.395 5.421 1.00 91.00 106 ALA A N 1
ATOM 818 C CA . ALA A 1 106 ? -10.782 -2.633 4.873 1.00 91.00 106 ALA A CA 1
ATOM 819 C C . ALA A 1 106 ? -11.195 -1.993 3.554 1.00 91.00 106 ALA A C 1
ATOM 821 O O . ALA A 1 106 ? -11.947 -2.584 2.783 1.00 91.00 106 ALA A O 1
ATOM 822 N N . VAL A 1 107 ? -10.685 -0.794 3.311 1.00 91.00 107 VAL A N 1
ATOM 823 C CA . VAL A 1 107 ? -10.780 -0.095 2.033 1.00 91.00 107 VAL A CA 1
ATOM 824 C C . VAL A 1 107 ? -9.385 0.399 1.687 1.00 91.00 107 VAL A C 1
ATOM 826 O O . VAL A 1 107 ? -8.676 0.895 2.563 1.00 91.00 107 VAL A O 1
ATOM 829 N N . GLU A 1 108 ? -8.979 0.245 0.436 1.00 87.62 108 GLU A N 1
ATOM 830 C CA . GLU A 1 108 ? -7.707 0.731 -0.084 1.00 87.62 108 GLU A CA 1
ATOM 831 C C . GLU A 1 108 ? -7.932 1.389 -1.446 1.00 87.62 108 GLU A C 1
ATOM 833 O O . GLU A 1 108 ? -8.723 0.908 -2.250 1.00 87.62 108 GLU A O 1
ATOM 838 N N . LEU A 1 109 ? -7.243 2.495 -1.693 1.00 85.69 109 LEU A N 1
ATOM 839 C CA . LEU A 1 109 ? -7.152 3.157 -2.984 1.00 85.69 109 LEU A CA 1
ATOM 840 C C . LEU A 1 109 ? -5.686 3.130 -3.403 1.00 85.69 109 LEU A C 1
ATOM 842 O O . LEU A 1 109 ? -4.823 3.556 -2.634 1.00 85.69 109 LEU A O 1
ATOM 846 N N . ALA A 1 110 ? -5.413 2.644 -4.605 1.00 83.19 110 ALA A N 1
ATOM 847 C CA . ALA A 1 110 ? -4.085 2.555 -5.187 1.00 83.19 110 ALA A CA 1
ATOM 848 C C . ALA A 1 110 ? -4.078 3.303 -6.521 1.00 83.19 110 ALA A C 1
ATOM 850 O O . ALA A 1 110 ? -4.959 3.099 -7.347 1.00 83.19 110 ALA A O 1
ATOM 851 N N . GLN A 1 111 ? -3.093 4.166 -6.736 1.00 79.62 111 GLN A N 1
ATOM 852 C CA . GLN A 1 111 ? -2.959 4.967 -7.942 1.00 79.62 111 GLN A CA 1
ATOM 853 C C . GLN A 1 111 ? -1.569 4.756 -8.569 1.00 79.62 111 GLN A C 1
ATOM 855 O O . GLN A 1 111 ? -0.554 4.908 -7.871 1.00 79.62 111 GLN A O 1
ATOM 860 N N . PRO A 1 112 ? -1.496 4.404 -9.864 1.00 72.50 112 PRO A N 1
ATOM 861 C CA . PRO A 1 112 ? -0.247 4.422 -10.622 1.00 72.50 112 PRO A CA 1
ATOM 862 C C . PRO A 1 112 ? 0.242 5.874 -10.809 1.00 72.50 112 PRO A C 1
ATOM 864 O O . PRO A 1 112 ? -0.557 6.782 -11.019 1.00 72.50 112 PRO A O 1
ATOM 867 N N . ILE A 1 113 ? 1.549 6.124 -10.640 1.00 67.19 113 ILE A N 1
ATOM 868 C CA . ILE A 1 113 ? 2.135 7.482 -10.678 1.00 67.19 113 ILE A CA 1
ATOM 869 C C . ILE A 1 113 ? 2.993 7.732 -11.923 1.00 67.19 113 ILE A C 1
ATOM 871 O O . ILE A 1 113 ? 3.000 8.854 -12.423 1.00 67.19 113 ILE A O 1
ATOM 875 N N . SER A 1 114 ? 3.791 6.758 -12.369 1.00 55.88 114 SER A N 1
ATOM 876 C CA . SER A 1 114 ? 4.856 7.024 -13.351 1.00 55.88 114 SER A CA 1
ATOM 877 C C . SER A 1 114 ? 4.524 6.645 -14.791 1.00 55.88 114 SER A C 1
ATOM 879 O O . SER A 1 114 ? 5.103 7.255 -15.685 1.00 55.88 114 SER A O 1
ATOM 881 N N . HIS A 1 115 ? 3.624 5.687 -15.035 1.00 51.97 115 HIS A N 1
ATOM 882 C CA . HIS A 1 115 ? 3.192 5.317 -16.383 1.00 51.97 115 HIS A CA 1
ATOM 883 C C . HIS A 1 115 ? 1.736 4.834 -16.386 1.00 51.97 115 HIS A C 1
ATOM 885 O O . HIS A 1 115 ? 1.362 4.126 -15.446 1.00 51.97 115 HIS A O 1
ATOM 891 N N . PRO A 1 116 ? 0.967 5.118 -17.459 1.00 49.62 116 PRO A N 1
ATOM 892 C CA . PRO A 1 116 ? -0.322 4.474 -17.681 1.00 49.62 116 PRO A CA 1
ATOM 893 C C . PRO A 1 116 ? -0.121 2.968 -17.717 1.00 49.62 116 PRO A C 1
ATOM 895 O O . PRO A 1 116 ? 0.835 2.479 -18.323 1.00 49.62 116 PRO A O 1
ATOM 898 N N . VAL A 1 117 ? -1.008 2.247 -17.033 1.00 50.44 117 VAL A N 1
ATOM 899 C CA . VAL A 1 117 ? -1.002 0.784 -16.973 1.00 50.44 117 VAL A CA 1
ATOM 900 C C . VAL A 1 117 ? -0.994 0.274 -18.416 1.00 50.44 117 VAL A C 1
ATOM 902 O O . VAL A 1 117 ? -1.904 0.589 -19.178 1.00 50.44 117 VAL A O 1
ATOM 905 N N . ALA A 1 118 ? 0.037 -0.459 -18.828 1.00 45.22 118 ALA A N 1
ATOM 906 C CA . ALA A 1 118 ? 0.209 -0.939 -20.197 1.00 45.22 118 ALA A CA 1
ATOM 907 C C . ALA A 1 118 ? -0.900 -1.925 -20.599 1.00 45.22 118 ALA A C 1
ATOM 909 O O . ALA A 1 118 ? -1.269 -1.974 -21.773 1.00 45.22 118 ALA A O 1
ATOM 910 N N . ALA A 1 119 ? -1.470 -2.658 -19.635 1.00 45.47 119 ALA A N 1
ATOM 911 C CA . ALA A 1 119 ? -2.626 -3.531 -19.856 1.00 45.47 119 ALA A CA 1
ATOM 912 C C . ALA A 1 119 ? -3.946 -2.769 -20.111 1.00 45.47 119 ALA A C 1
ATOM 914 O O . ALA A 1 119 ? -4.787 -3.243 -20.875 1.00 45.47 119 ALA A O 1
ATOM 915 N N . GLU A 1 120 ? -4.124 -1.589 -19.508 1.00 43.22 120 GLU A N 1
ATOM 916 C CA . GLU A 1 120 ? -5.392 -0.837 -19.527 1.00 43.22 120 GLU A CA 1
ATOM 917 C C . GLU A 1 120 ? -5.345 0.408 -20.436 1.00 43.22 120 GLU A C 1
ATOM 919 O O . GLU A 1 120 ? -6.373 0.910 -20.887 1.00 43.22 120 GLU A O 1
ATOM 924 N N . GLY A 1 121 ? -4.148 0.931 -20.715 1.00 40.38 121 GLY A N 1
ATOM 925 C CA . GLY A 1 121 ? -3.942 2.209 -21.391 1.00 40.38 121 GLY A CA 1
ATOM 926 C C . GLY A 1 121 ? -4.363 3.438 -20.569 1.00 40.38 121 GLY A C 1
ATOM 927 O O . GLY A 1 121 ? -4.457 4.524 -21.144 1.00 40.38 121 GLY A O 1
ATOM 928 N N . SER A 1 122 ? -4.624 3.301 -19.260 1.00 44.31 122 SER A N 1
ATOM 929 C CA . SER A 1 122 ? -5.028 4.402 -18.370 1.00 44.31 122 SER A CA 1
ATOM 930 C C . SER A 1 122 ? -4.335 4.360 -16.999 1.00 44.31 122 SER A C 1
ATOM 932 O O . SER A 1 122 ? -3.915 3.309 -16.520 1.00 44.31 122 SER A O 1
ATOM 934 N N . ASP A 1 123 ? -4.200 5.532 -16.369 1.00 54.22 123 ASP A N 1
ATOM 935 C CA . ASP A 1 123 ? -3.642 5.745 -15.020 1.00 54.22 123 ASP A CA 1
ATOM 936 C C . ASP A 1 123 ? -4.718 5.640 -13.909 1.00 54.22 123 ASP A C 1
ATOM 938 O O . ASP A 1 123 ? -4.623 6.290 -12.861 1.00 54.22 123 ASP A O 1
ATOM 942 N N . ASP A 1 124 ? -5.801 4.891 -14.140 1.00 61.06 124 ASP A N 1
ATOM 943 C CA . ASP A 1 124 ? -6.978 4.963 -13.274 1.00 61.06 124 ASP A CA 1
ATOM 944 C C . ASP A 1 124 ? -6.720 4.377 -11.878 1.00 61.06 124 ASP A C 1
ATOM 946 O O . ASP A 1 124 ? -6.160 3.293 -11.695 1.00 61.06 124 ASP A O 1
ATOM 950 N N . ALA A 1 125 ? -7.164 5.110 -10.854 1.00 65.75 125 ALA A N 1
ATOM 951 C CA . ALA A 1 125 ? -7.032 4.683 -9.470 1.00 65.75 125 ALA A CA 1
ATOM 952 C C . ALA A 1 125 ? -7.883 3.429 -9.205 1.00 65.75 125 ALA A C 1
ATOM 954 O O . ALA A 1 125 ? -9.100 3.419 -9.403 1.00 65.75 125 ALA A O 1
ATOM 955 N N . ARG A 1 126 ? -7.247 2.378 -8.689 1.00 76.12 126 ARG A N 1
ATOM 956 C CA . ARG A 1 126 ? -7.883 1.114 -8.318 1.00 76.12 126 ARG A CA 1
ATOM 957 C C . ARG A 1 126 ? -8.359 1.173 -6.872 1.00 76.12 126 ARG A C 1
ATOM 959 O O . ARG A 1 126 ? -7.612 1.548 -5.969 1.00 76.12 126 ARG A O 1
ATOM 966 N N . ALA A 1 127 ? -9.610 0.787 -6.646 1.00 80.50 127 ALA A N 1
ATOM 967 C CA . ALA A 1 127 ? -10.211 0.729 -5.320 1.00 80.50 127 ALA A CA 1
ATOM 968 C C . ALA A 1 127 ? -10.457 -0.722 -4.902 1.00 80.50 127 ALA A C 1
ATOM 970 O O . ALA A 1 127 ? -11.103 -1.487 -5.615 1.00 80.50 127 ALA A O 1
ATOM 971 N N . TYR A 1 128 ? -9.994 -1.082 -3.711 1.00 83.81 128 TYR A N 1
ATOM 972 C CA . TYR A 1 128 ? -10.187 -2.390 -3.103 1.00 83.81 128 TYR A CA 1
ATOM 973 C C . TYR A 1 128 ? -11.024 -2.248 -1.840 1.00 83.81 128 TYR A C 1
ATOM 975 O O . TYR A 1 128 ? -10.815 -1.340 -1.035 1.00 83.81 128 TYR A O 1
ATOM 983 N N . PHE A 1 129 ? -11.947 -3.180 -1.627 1.00 89.06 129 PHE A N 1
ATOM 984 C CA . PHE A 1 129 ? -12.646 -3.316 -0.357 1.00 89.06 129 PHE A CA 1
ATOM 985 C C . PHE A 1 129 ? -12.602 -4.770 0.102 1.00 89.06 129 PHE A C 1
ATOM 987 O O . PHE A 1 129 ? -12.621 -5.705 -0.696 1.00 89.06 129 PHE A O 1
ATOM 994 N N . THR A 1 130 ? -12.527 -4.978 1.409 1.00 88.88 130 THR A N 1
ATOM 995 C CA . THR A 1 130 ? -12.518 -6.309 2.012 1.00 88.88 130 THR A CA 1
ATOM 996 C C . THR A 1 130 ? -13.402 -6.304 3.238 1.00 88.88 130 THR A C 1
ATOM 998 O O . THR A 1 130 ? -13.285 -5.427 4.092 1.00 88.88 130 THR A O 1
ATOM 1001 N N . LEU A 1 131 ? -14.267 -7.306 3.344 1.00 90.69 131 LEU A N 1
ATOM 1002 C CA . LEU A 1 131 ? -15.106 -7.535 4.509 1.00 90.69 131 LEU A CA 1
ATOM 1003 C C . LEU A 1 131 ? -14.921 -8.980 4.961 1.00 90.69 131 LEU A C 1
ATOM 1005 O O . LEU A 1 131 ? -15.012 -9.905 4.160 1.00 90.69 131 LEU A O 1
ATOM 1009 N N . SER A 1 132 ? -14.656 -9.172 6.247 1.00 91.62 132 SER A N 1
ATOM 1010 C CA . SER A 1 132 ? -14.490 -10.496 6.845 1.00 91.62 132 SER A CA 1
ATOM 1011 C C . SER A 1 132 ? -15.164 -10.544 8.209 1.00 91.62 132 SER A C 1
ATOM 1013 O O . SER A 1 132 ? -15.086 -9.582 8.975 1.00 91.62 132 SER A O 1
ATOM 1015 N N . ALA A 1 133 ? -15.811 -11.663 8.513 1.00 90.25 133 ALA A N 1
ATOM 1016 C CA . ALA A 1 133 ? -16.392 -11.943 9.816 1.00 90.25 133 ALA A CA 1
ATOM 1017 C C . ALA A 1 133 ? -15.824 -13.263 10.341 1.00 90.25 133 ALA A C 1
ATOM 1019 O O . ALA A 1 133 ? -15.654 -14.215 9.579 1.00 90.25 133 ALA A O 1
ATOM 1020 N N . ARG A 1 134 ? -15.515 -13.311 11.634 1.00 83.25 134 ARG A N 1
ATOM 1021 C CA . ARG A 1 134 ? -15.018 -14.498 12.325 1.00 83.25 134 ARG A CA 1
ATOM 1022 C C . ARG A 1 134 ? -15.993 -14.846 13.448 1.00 83.25 134 ARG A C 1
ATOM 1024 O O . ARG A 1 134 ? -16.335 -13.971 14.240 1.00 83.25 134 ARG A O 1
ATOM 1031 N N . PHE A 1 135 ? -16.445 -16.094 13.468 1.00 77.62 135 PHE A N 1
ATOM 1032 C CA . PHE A 1 135 ? -17.427 -16.652 14.400 1.00 77.62 135 PHE A CA 1
ATOM 1033 C C . PHE A 1 135 ? -16.835 -17.841 15.156 1.00 77.62 135 PHE A C 1
ATOM 1035 O O . PHE A 1 135 ? -15.907 -18.481 14.605 1.00 77.62 135 PHE A O 1
#

Radius of gyration: 18.1 Å; chains: 1; bounding box: 42×27×54 Å

Foldseek 3Di:
DKDKDKDWDDDDDDDDPVRWDAAPPDPHNNLEHTRLDTEPTKIKMKIKDKDWDFDPDPDTKIKMKMKMKMKMWHDYPDDDVPTDTDIWIKIKIKMWIGPPPFKIKMKMKMFTDDDAHPVPNHRDIDIDIDIGGHD

pLDDT: mean 70.38, std 16.25, range [39.06, 93.81]

Sequence (135 aa):
MPKTNFRKNSDSRDLLAPELFGYGGEAFGRGYDPSEAVGDHGLAAKLELRYSNHLPFSTPQPYTLYGYVDAGRVWQRNETPLDDDTTITSAGLGLRLSLFGHVSAAVELAQPISHPVAAEGSDDARAYFTLSARF